Protein AF-A0A956DCD7-F1 (afdb_monomer_lite)

Foldseek 3Di:
DADPLVLLLLLCVQLVLNPPDLVVLVVCVVVVHDGDGNDPPSNVVQADDQDVVQQLRVVLSVLLNNQCSNQVVDWDWDDDPQKIWIWGQHPVRDTGQTFIWGADPVHIHTYSVVRDDPVSVVDSNVDDPPPPDPDDPPDPDDDDDDDD

Sequence (148 aa):
LLTPKTTAETLLDVYGVADVSEEEVRRRMQIGRSFHLNDPDTRAVCFADLDESAPEAEGLVGYVFGSLASGKSDLEVTITGDVAHVFGKDETGRRSRPVVMRRHVEGWKIVLRESVPVAIQRRLANGTPETSDAESPEAPEALKPPTP

pLDDT: mean 85.89, std 15.71, range [39.78, 98.31]

Structure (mmCIF, N/CA/C/O backbone):
data_AF-A0A956DCD7-F1
#
_entry.id   AF-A0A956DCD7-F1
#
loop_
_atom_site.group_PDB
_atom_site.id
_atom_site.type_symbol
_atom_site.label_atom_id
_atom_site.label_alt_id
_atom_site.label_comp_id
_atom_site.label_asym_id
_atom_site.label_entity_id
_atom_site.label_seq_id
_atom_site.pdbx_PDB_ins_code
_atom_site.Cartn_x
_atom_site.Cartn_y
_atom_site.Cartn_z
_atom_site.occupancy
_atom_site.B_iso_or_equiv
_atom_site.auth_seq_id
_atom_site.auth_comp_id
_atom_site.auth_asym_id
_atom_site.auth_atom_id
_atom_site.pdbx_PDB_model_num
ATOM 1 N N . LEU A 1 1 ? 3.322 -9.139 11.092 1.00 76.44 1 LEU A N 1
ATOM 2 C CA . LEU A 1 1 ? 2.353 -8.058 10.782 1.00 76.44 1 LEU A CA 1
ATOM 3 C C . LEU A 1 1 ? 0.973 -8.390 11.362 1.00 76.44 1 LEU A C 1
ATOM 5 O O . LEU A 1 1 ? 0.188 -9.093 10.738 1.00 76.44 1 LEU A O 1
ATOM 9 N N . LEU A 1 2 ? 0.691 -7.972 12.603 1.00 86.75 2 LEU A N 1
ATOM 10 C CA . LEU A 1 2 ? -0.453 -8.496 13.376 1.00 86.75 2 LEU A CA 1
ATOM 11 C C . LEU A 1 2 ? -1.814 -7.906 12.975 1.00 86.75 2 LEU A C 1
ATOM 13 O O . LEU A 1 2 ? -2.842 -8.554 13.169 1.00 86.75 2 LEU A O 1
ATOM 17 N N . THR A 1 3 ? -1.833 -6.702 12.397 1.00 94.50 3 THR A N 1
ATOM 18 C CA . THR A 1 3 ? -3.062 -6.026 11.956 1.00 94.50 3 THR A CA 1
ATOM 19 C C . THR A 1 3 ? -2.904 -5.460 10.539 1.00 94.50 3 THR A C 1
ATOM 21 O O . THR A 1 3 ? -1.769 -5.213 10.109 1.00 94.50 3 THR A O 1
ATOM 24 N N . PRO A 1 4 ? -4.010 -5.203 9.812 1.00 95.50 4 PRO A N 1
ATOM 25 C CA . PRO A 1 4 ? -3.944 -4.533 8.514 1.00 95.50 4 PRO A CA 1
ATOM 26 C C . PRO A 1 4 ? -3.306 -3.144 8.615 1.00 95.50 4 PRO A C 1
ATOM 28 O O . PRO A 1 4 ? -2.482 -2.772 7.786 1.00 95.50 4 PRO A O 1
ATOM 31 N N . LYS A 1 5 ? -3.627 -2.396 9.680 1.00 94.88 5 LYS A N 1
ATOM 32 C CA . LYS A 1 5 ? -3.075 -1.056 9.901 1.00 94.88 5 LYS A CA 1
ATOM 33 C C . LYS A 1 5 ? -1.558 -1.099 10.075 1.00 94.88 5 LYS A C 1
ATOM 35 O O . LYS A 1 5 ? -0.855 -0.404 9.357 1.00 94.88 5 LYS A O 1
ATOM 40 N N . THR A 1 6 ? -1.066 -1.993 10.934 1.00 94.62 6 THR A N 1
ATOM 41 C CA . THR A 1 6 ? 0.378 -2.189 11.136 1.00 94.62 6 THR A CA 1
ATOM 42 C C . THR A 1 6 ? 1.076 -2.583 9.836 1.00 94.62 6 THR A C 1
ATOM 44 O O . THR A 1 6 ? 2.180 -2.136 9.588 1.00 94.62 6 THR A O 1
ATOM 47 N N . THR A 1 7 ? 0.432 -3.377 8.975 1.00 96.56 7 THR A N 1
ATOM 48 C CA . THR A 1 7 ? 0.980 -3.733 7.651 1.00 96.56 7 THR A CA 1
ATOM 49 C C . THR A 1 7 ? 1.144 -2.515 6.748 1.00 96.56 7 THR A C 1
ATOM 51 O O . THR A 1 7 ? 2.193 -2.344 6.133 1.00 96.56 7 THR A O 1
ATOM 54 N N . ALA A 1 8 ? 0.132 -1.645 6.690 1.00 95.75 8 ALA A N 1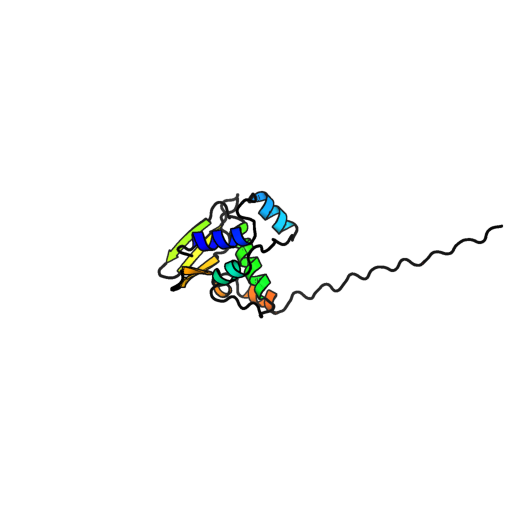
ATOM 55 C CA . ALA A 1 8 ? 0.218 -0.397 5.938 1.00 95.75 8 ALA A CA 1
ATOM 56 C C . ALA A 1 8 ? 1.291 0.543 6.510 1.00 95.75 8 ALA A C 1
ATOM 58 O O . ALA A 1 8 ? 2.087 1.090 5.754 1.00 95.75 8 ALA A O 1
ATOM 59 N N . GLU A 1 9 ? 1.337 0.703 7.834 1.00 94.75 9 GLU A N 1
ATOM 60 C CA . GLU A 1 9 ? 2.330 1.532 8.526 1.00 94.75 9 GLU A CA 1
ATOM 61 C C . GLU A 1 9 ? 3.756 1.015 8.297 1.00 94.75 9 GLU A C 1
ATOM 63 O O . GLU A 1 9 ? 4.631 1.803 7.954 1.00 94.75 9 GLU A O 1
ATOM 68 N N . THR A 1 10 ? 3.984 -0.300 8.386 1.00 95.94 10 THR A N 1
ATOM 69 C CA . THR A 1 10 ? 5.281 -0.916 8.072 1.00 95.94 10 THR A CA 1
ATOM 70 C C . THR A 1 10 ? 5.692 -0.649 6.629 1.00 95.94 10 THR A C 1
ATOM 72 O O . THR A 1 10 ? 6.833 -0.272 6.390 1.00 95.94 10 THR A O 1
ATOM 75 N N . LEU A 1 11 ? 4.780 -0.775 5.658 1.00 96.00 11 LEU A N 1
ATOM 76 C CA . LEU A 1 11 ? 5.109 -0.458 4.268 1.00 96.00 11 LEU A CA 1
ATOM 77 C C . LEU A 1 11 ? 5.529 1.014 4.111 1.00 96.00 11 LEU A C 1
ATOM 79 O O . LEU A 1 11 ? 6.497 1.307 3.419 1.00 96.00 11 LEU A O 1
ATOM 83 N N . LEU A 1 12 ? 4.832 1.945 4.763 1.00 94.69 12 LEU A N 1
ATOM 84 C CA . LEU A 1 12 ? 5.172 3.372 4.733 1.00 94.69 12 LEU A CA 1
ATOM 85 C C . LEU A 1 12 ? 6.534 3.666 5.386 1.00 94.69 12 LEU A C 1
ATOM 87 O O . LEU A 1 12 ? 7.291 4.504 4.891 1.00 94.69 12 LEU A O 1
ATOM 91 N N . ASP A 1 13 ? 6.853 2.974 6.475 1.00 94.81 13 ASP A N 1
ATOM 92 C CA . ASP A 1 13 ? 8.127 3.089 7.188 1.00 94.81 13 ASP A CA 1
ATOM 93 C C . ASP A 1 13 ? 9.312 2.595 6.344 1.00 94.81 13 ASP A C 1
ATOM 95 O O . ASP A 1 13 ? 10.317 3.288 6.185 1.00 94.81 13 ASP A O 1
ATOM 99 N N . VAL A 1 14 ? 9.138 1.458 5.671 1.00 95.31 14 VAL A N 1
ATOM 100 C CA . VAL A 1 14 ? 10.130 0.863 4.764 1.00 95.31 14 VAL A CA 1
ATOM 101 C C . VAL A 1 14 ? 10.511 1.795 3.601 1.00 95.31 14 VAL A C 1
ATOM 103 O O . VAL A 1 14 ? 11.646 1.763 3.127 1.00 95.31 14 VAL A O 1
ATOM 106 N N . TYR A 1 15 ? 9.601 2.670 3.167 1.00 93.19 15 TYR A N 1
ATOM 107 C CA . TYR A 1 15 ? 9.866 3.711 2.160 1.00 93.19 15 TYR A CA 1
ATOM 108 C C . TYR A 1 15 ? 10.303 5.063 2.757 1.00 93.19 15 TYR A C 1
ATOM 110 O O . TYR A 1 15 ? 10.414 6.065 2.043 1.00 93.19 15 TYR A O 1
ATOM 118 N N . GLY A 1 16 ? 10.515 5.130 4.074 1.00 90.81 16 GLY A N 1
ATOM 119 C CA . GLY A 1 16 ? 10.989 6.320 4.781 1.00 90.81 16 GLY A CA 1
ATOM 120 C C . GLY A 1 16 ? 9.997 7.481 4.780 1.00 90.81 16 GLY A C 1
ATOM 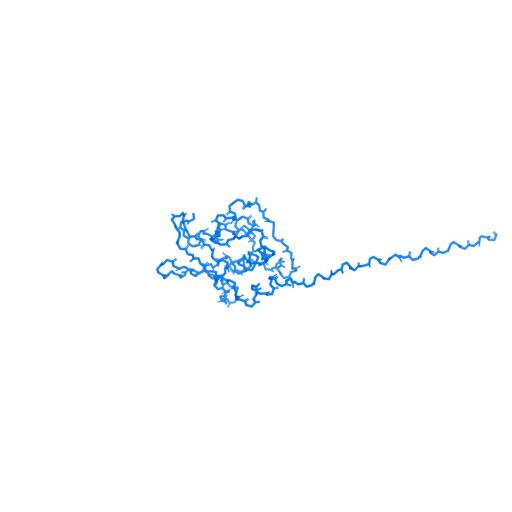121 O O . GLY A 1 16 ? 10.413 8.637 4.845 1.00 90.81 16 GLY A O 1
ATOM 122 N N . VAL A 1 17 ? 8.692 7.206 4.658 1.00 90.88 17 VAL A N 1
ATOM 123 C CA . VAL A 1 17 ? 7.647 8.247 4.642 1.00 90.88 17 VAL A CA 1
ATOM 124 C C . VAL A 1 17 ? 6.824 8.319 5.921 1.00 90.88 17 VAL A C 1
ATOM 126 O O . VAL A 1 17 ? 5.963 9.196 6.032 1.00 90.88 17 VAL A O 1
ATOM 129 N N . ALA A 1 18 ? 7.083 7.444 6.896 1.00 86.25 18 ALA A N 1
ATOM 130 C CA . ALA A 1 18 ? 6.423 7.481 8.198 1.00 86.25 18 ALA A CA 1
ATOM 131 C C . ALA A 1 18 ? 6.558 8.870 8.851 1.00 86.25 18 ALA A C 1
ATOM 133 O O . ALA A 1 18 ? 5.540 9.502 9.141 1.00 86.25 18 ALA A O 1
ATOM 134 N N . ASP A 1 19 ? 7.781 9.404 8.919 1.00 86.31 19 ASP A N 1
ATOM 135 C CA . ASP A 1 19 ? 8.091 10.694 9.559 1.00 86.31 19 ASP A CA 1
ATOM 136 C C . ASP A 1 19 ? 7.959 11.923 8.639 1.00 86.31 19 ASP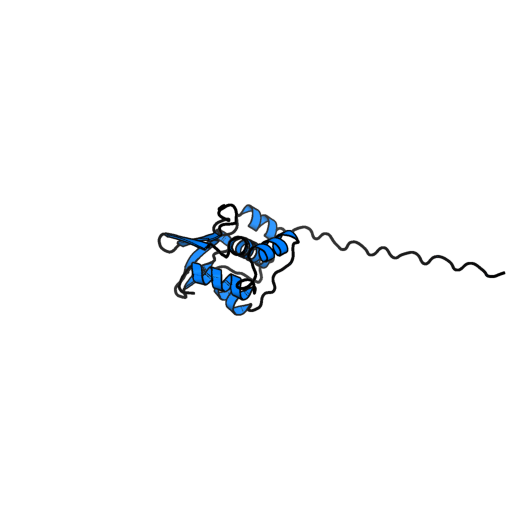 A C 1
ATOM 138 O O . ASP A 1 19 ? 8.063 13.066 9.084 1.00 86.31 19 ASP A O 1
ATOM 142 N N . VAL A 1 20 ? 7.726 11.723 7.341 1.00 90.00 20 VAL A N 1
ATOM 143 C CA . VAL A 1 20 ? 7.544 12.827 6.381 1.00 90.00 20 VAL A CA 1
ATOM 144 C C . VAL A 1 20 ? 6.124 13.379 6.514 1.00 90.00 20 VAL A C 1
ATOM 146 O O . VAL A 1 20 ? 5.191 12.617 6.741 1.00 90.00 20 VAL A O 1
ATOM 149 N N . SER A 1 21 ? 5.897 14.686 6.365 1.00 88.50 21 SER A N 1
ATOM 150 C CA . SER A 1 21 ? 4.523 15.211 6.365 1.00 88.50 21 SER A CA 1
ATOM 151 C C . SER A 1 21 ? 3.733 14.703 5.152 1.00 88.50 21 SER A C 1
ATOM 153 O O . SER A 1 21 ? 4.288 14.472 4.077 1.00 88.50 21 SER A O 1
ATOM 155 N N . GLU A 1 22 ? 2.417 14.538 5.298 1.00 86.56 22 GLU A N 1
ATOM 156 C CA . GLU A 1 22 ? 1.554 14.118 4.184 1.00 86.56 22 GLU A CA 1
ATOM 157 C C . GLU A 1 22 ? 1.596 15.110 3.009 1.00 86.56 22 GLU A C 1
ATOM 159 O O . GLU A 1 22 ? 1.602 14.700 1.850 1.00 86.56 22 GLU A O 1
ATOM 164 N N . GLU A 1 23 ? 1.712 16.408 3.303 1.00 87.00 23 GLU A N 1
ATOM 165 C CA . GLU A 1 23 ? 1.878 17.462 2.299 1.00 87.00 23 GLU A CA 1
ATOM 166 C C . GLU A 1 23 ? 3.145 17.257 1.454 1.00 87.00 23 GLU A C 1
ATOM 168 O O . GLU A 1 23 ? 3.092 17.317 0.226 1.00 87.00 23 GLU A O 1
ATOM 173 N N . GLU A 1 24 ? 4.283 16.946 2.083 1.00 88.19 24 GLU A N 1
ATOM 174 C CA . GLU A 1 24 ? 5.540 16.706 1.369 1.00 88.19 24 GLU A CA 1
ATOM 175 C C . GLU A 1 24 ? 5.506 15.379 0.597 1.00 88.19 24 GLU A C 1
ATOM 177 O O . GLU A 1 24 ? 5.995 15.313 -0.532 1.00 88.19 24 GLU A O 1
ATOM 182 N N . VAL A 1 25 ? 4.880 14.331 1.145 1.00 88.94 25 VAL A N 1
ATOM 183 C CA . VAL A 1 25 ? 4.628 13.079 0.410 1.00 88.94 25 VAL A CA 1
ATOM 184 C C . VAL A 1 25 ? 3.812 13.363 -0.853 1.00 88.94 25 VAL A C 1
ATOM 186 O O . VAL A 1 25 ? 4.208 12.965 -1.951 1.00 88.94 25 VAL A O 1
ATOM 189 N N . ARG A 1 26 ? 2.715 14.116 -0.729 1.00 84.94 26 ARG A N 1
ATOM 190 C CA . ARG A 1 26 ? 1.853 14.500 -1.853 1.00 84.94 26 ARG A CA 1
ATOM 191 C C . ARG A 1 26 ? 2.610 15.336 -2.879 1.00 84.94 26 ARG A C 1
ATOM 193 O O . ARG A 1 26 ? 2.527 15.054 -4.073 1.00 84.94 26 ARG A O 1
ATOM 200 N N . ARG A 1 27 ? 3.391 16.318 -2.428 1.00 87.56 27 ARG A N 1
ATOM 201 C CA . ARG A 1 27 ? 4.244 17.142 -3.291 1.00 87.56 27 ARG A CA 1
ATOM 202 C C . ARG A 1 27 ? 5.230 16.286 -4.084 1.00 87.56 27 ARG A C 1
ATOM 204 O O . ARG A 1 27 ? 5.349 16.475 -5.290 1.00 87.56 27 ARG A O 1
ATOM 211 N N . ARG A 1 28 ? 5.900 15.319 -3.444 1.00 88.75 28 ARG A N 1
ATOM 212 C CA . ARG A 1 28 ? 6.821 14.379 -4.114 1.00 88.75 28 ARG A CA 1
ATOM 213 C C . ARG A 1 28 ? 6.113 13.530 -5.163 1.00 88.75 28 ARG A C 1
ATOM 215 O O . ARG A 1 28 ? 6.628 13.402 -6.271 1.00 88.75 28 ARG A O 1
ATOM 222 N N . MET A 1 29 ? 4.923 13.020 -4.845 1.00 86.81 29 MET A N 1
ATOM 223 C CA . MET A 1 29 ? 4.099 12.271 -5.798 1.00 86.81 29 MET A CA 1
ATOM 224 C C . MET A 1 29 ? 3.697 13.126 -7.009 1.00 86.81 29 MET A C 1
ATOM 226 O O . MET A 1 29 ? 3.748 12.641 -8.135 1.00 86.81 29 MET A O 1
ATOM 230 N N . GLN A 1 30 ? 3.341 14.400 -6.805 1.00 85.56 30 GLN A N 1
ATOM 231 C CA . GLN A 1 30 ? 2.941 15.315 -7.886 1.00 85.56 30 GLN A CA 1
ATOM 232 C C . GLN A 1 30 ? 4.076 15.623 -8.866 1.00 85.56 30 GLN A C 1
ATOM 234 O O . GLN A 1 30 ? 3.832 15.726 -10.065 1.00 85.56 30 GLN A O 1
ATOM 239 N N . ILE A 1 31 ? 5.312 15.749 -8.376 1.00 87.44 31 ILE A N 1
ATOM 240 C CA . ILE A 1 31 ? 6.492 15.989 -9.223 1.00 87.44 31 ILE A CA 1
ATOM 241 C C . ILE A 1 31 ? 7.118 14.691 -9.761 1.00 87.44 31 ILE A C 1
ATOM 243 O O . ILE A 1 31 ? 8.202 14.734 -10.335 1.00 87.44 31 ILE A O 1
ATOM 247 N N . GLY A 1 32 ? 6.474 13.537 -9.545 1.00 78.94 32 GLY A N 1
ATOM 248 C CA . GLY A 1 32 ? 6.956 12.236 -10.014 1.00 78.94 32 GLY A CA 1
ATOM 249 C C . GLY A 1 32 ? 8.244 11.757 -9.340 1.00 78.94 32 GLY A C 1
ATOM 250 O O . GLY A 1 32 ? 8.967 10.944 -9.912 1.00 78.94 32 GLY A O 1
ATOM 251 N N . ARG A 1 33 ? 8.570 12.257 -8.141 1.00 79.06 33 ARG A N 1
ATOM 252 C CA . ARG A 1 33 ? 9.781 11.845 -7.424 1.00 79.06 33 ARG A CA 1
ATOM 253 C C . ARG A 1 33 ? 9.573 10.470 -6.795 1.00 79.06 33 ARG A C 1
ATOM 255 O O . ARG A 1 33 ? 8.590 10.252 -6.089 1.00 79.06 33 ARG A O 1
ATOM 262 N N . SER A 1 34 ? 10.523 9.566 -7.016 1.00 77.44 34 SER A N 1
ATOM 263 C CA . SER A 1 34 ? 10.530 8.247 -6.387 1.00 77.44 34 SER A CA 1
ATOM 264 C C . SER A 1 34 ? 10.799 8.335 -4.881 1.00 77.44 34 SER A C 1
ATOM 266 O O . SER A 1 34 ? 11.483 9.241 -4.392 1.00 77.44 34 SER A O 1
ATOM 268 N N . PHE A 1 35 ? 10.250 7.372 -4.143 1.00 86.06 35 PHE A N 1
ATOM 269 C CA . PHE A 1 35 ? 10.557 7.156 -2.733 1.00 86.06 35 PHE A CA 1
ATOM 270 C C . PHE A 1 35 ? 11.660 6.111 -2.622 1.00 86.06 35 PHE A C 1
ATOM 272 O O . PHE A 1 35 ? 11.658 5.123 -3.355 1.00 86.06 35 PHE A O 1
ATOM 279 N N . HIS A 1 36 ? 12.622 6.354 -1.735 1.00 86.69 36 HIS A N 1
ATOM 280 C CA . HIS A 1 36 ? 13.721 5.423 -1.528 1.00 86.69 36 HIS A CA 1
ATOM 281 C C . HIS A 1 36 ? 13.237 4.233 -0.698 1.00 86.69 36 HIS A C 1
ATOM 283 O O . HIS A 1 36 ? 12.590 4.419 0.329 1.00 86.69 36 HIS A O 1
ATOM 289 N N . LEU A 1 37 ? 13.535 3.024 -1.165 1.00 92.12 37 LEU A N 1
ATOM 290 C CA . LEU A 1 37 ? 13.263 1.792 -0.440 1.00 92.12 37 LEU A CA 1
ATOM 291 C C . LEU A 1 37 ? 14.423 1.522 0.524 1.00 92.12 37 LEU A C 1
ATOM 293 O O . LEU A 1 37 ? 15.523 1.215 0.073 1.00 92.12 37 LEU A O 1
ATOM 297 N N . ASN A 1 38 ? 14.174 1.637 1.828 1.00 92.81 38 ASN A N 1
ATOM 298 C CA . ASN A 1 38 ? 15.197 1.453 2.860 1.00 92.81 38 ASN A CA 1
ATOM 299 C C . ASN A 1 38 ? 15.395 -0.021 3.238 1.00 92.81 38 ASN A C 1
ATOM 301 O O . ASN A 1 38 ? 16.499 -0.408 3.609 1.00 92.81 38 ASN A O 1
ATOM 305 N N . ASP A 1 39 ? 14.331 -0.827 3.162 1.00 93.19 39 ASP A N 1
ATOM 306 C CA . ASP A 1 39 ? 14.330 -2.224 3.613 1.00 93.19 39 ASP A CA 1
ATOM 307 C C . ASP A 1 39 ? 13.554 -3.133 2.632 1.00 93.19 39 ASP A C 1
ATOM 309 O O . ASP A 1 39 ? 12.337 -3.318 2.754 1.00 93.19 39 ASP A O 1
ATOM 313 N N . PRO A 1 40 ? 14.241 -3.682 1.612 1.00 92.88 40 PRO A N 1
ATOM 314 C CA . PRO A 1 40 ? 13.631 -4.567 0.621 1.00 92.88 40 PRO A CA 1
ATOM 315 C C . PRO A 1 40 ? 13.074 -5.869 1.206 1.00 92.88 40 PRO A C 1
ATOM 317 O O . PRO A 1 40 ? 12.043 -6.353 0.735 1.00 92.88 40 PRO A O 1
ATOM 320 N N . ASP A 1 41 ? 13.708 -6.411 2.246 1.00 93.19 41 ASP A N 1
ATOM 321 C CA . ASP A 1 41 ? 13.289 -7.672 2.855 1.00 93.19 41 ASP A CA 1
ATOM 322 C C . ASP A 1 41 ? 11.952 -7.484 3.572 1.00 93.19 41 ASP A C 1
ATOM 324 O O . ASP A 1 41 ? 10.992 -8.211 3.307 1.00 93.19 41 ASP A O 1
ATOM 328 N N . THR A 1 42 ? 11.835 -6.444 4.406 1.00 93.50 42 THR A N 1
ATOM 329 C CA . THR A 1 42 ? 10.581 -6.110 5.098 1.00 93.50 42 THR A CA 1
ATOM 330 C C . THR A 1 42 ? 9.478 -5.724 4.113 1.00 93.50 42 THR A C 1
ATOM 332 O O . THR A 1 42 ? 8.312 -6.083 4.321 1.00 93.50 42 THR A O 1
ATOM 335 N N . ARG A 1 43 ? 9.823 -5.061 2.998 1.00 95.06 43 ARG A N 1
ATOM 336 C CA . ARG A 1 43 ? 8.877 -4.809 1.900 1.00 95.06 43 ARG A CA 1
ATOM 337 C C . ARG A 1 43 ? 8.261 -6.110 1.400 1.00 95.06 43 ARG A C 1
ATOM 339 O O . ARG A 1 43 ? 7.037 -6.188 1.316 1.00 95.06 43 ARG A O 1
ATOM 346 N N . ALA A 1 44 ? 9.075 -7.114 1.078 1.00 93.62 44 ALA A N 1
ATOM 347 C CA . ALA A 1 44 ? 8.595 -8.364 0.496 1.00 93.62 44 ALA A CA 1
ATOM 348 C C . ALA A 1 44 ? 7.592 -9.083 1.415 1.00 93.62 44 ALA A C 1
ATOM 350 O O . ALA A 1 44 ? 6.571 -9.588 0.946 1.00 93.62 44 ALA A O 1
ATOM 351 N N . VAL A 1 45 ? 7.803 -9.048 2.737 1.00 94.50 45 VAL A N 1
ATOM 352 C CA . VAL A 1 45 ? 6.901 -9.702 3.708 1.00 94.50 45 VAL A CA 1
ATOM 353 C C . VAL A 1 45 ? 5.522 -9.033 3.801 1.00 94.50 45 VAL A C 1
ATOM 355 O O . VAL A 1 45 ? 4.559 -9.671 4.236 1.00 94.50 45 VAL A O 1
ATOM 358 N N . CYS A 1 46 ? 5.401 -7.764 3.392 1.00 96.19 46 CYS A N 1
ATOM 359 C CA . CYS A 1 46 ? 4.131 -7.036 3.402 1.00 96.19 46 CYS A CA 1
ATOM 360 C C . CYS A 1 46 ? 3.146 -7.529 2.332 1.00 96.19 46 CYS A C 1
ATOM 362 O O . CYS A 1 46 ? 1.947 -7.268 2.459 1.00 96.19 46 CYS A O 1
ATOM 364 N N . PHE A 1 47 ? 3.614 -8.236 1.299 1.00 97.25 47 PHE A N 1
ATOM 365 C CA . PHE A 1 47 ? 2.805 -8.649 0.152 1.00 97.25 47 PHE A CA 1
ATOM 366 C C . PHE A 1 47 ? 2.574 -10.164 0.119 1.00 97.25 47 PHE A C 1
ATOM 368 O O . PHE A 1 47 ? 3.426 -10.960 0.506 1.00 97.25 47 PHE A O 1
ATOM 375 N N . ALA A 1 48 ? 1.390 -10.572 -0.336 1.00 97.00 48 ALA A N 1
ATOM 376 C CA . ALA A 1 48 ? 1.013 -11.977 -0.489 1.00 97.00 48 ALA A CA 1
ATOM 377 C C . ALA A 1 48 ? 1.397 -12.545 -1.863 1.00 97.00 48 ALA A C 1
ATOM 379 O O . ALA A 1 48 ? 1.666 -13.736 -1.983 1.00 97.00 48 ALA A O 1
ATOM 380 N N . ASP A 1 49 ? 1.368 -11.694 -2.887 1.00 96.25 49 ASP A N 1
ATOM 381 C CA . ASP A 1 49 ? 1.440 -12.038 -4.309 1.00 96.25 49 ASP A CA 1
ATOM 382 C C . ASP A 1 49 ? 2.462 -11.171 -5.068 1.00 96.25 49 ASP A C 1
ATOM 384 O O . ASP A 1 49 ? 2.333 -10.973 -6.277 1.00 96.25 49 ASP A O 1
ATOM 388 N N . LEU A 1 50 ? 3.466 -10.633 -4.364 1.00 95.12 50 LEU A N 1
ATOM 389 C CA . LEU A 1 50 ? 4.571 -9.922 -5.001 1.00 95.12 50 LEU A CA 1
ATOM 390 C C . LEU A 1 50 ? 5.468 -10.918 -5.743 1.00 95.12 50 LEU A C 1
ATOM 392 O O . LEU A 1 50 ? 6.109 -11.767 -5.130 1.00 95.12 50 LEU A O 1
ATOM 396 N N . ASP A 1 51 ? 5.524 -10.768 -7.063 1.00 93.38 51 ASP A N 1
ATOM 397 C CA . ASP A 1 51 ? 6.491 -11.425 -7.936 1.00 93.38 51 ASP A CA 1
ATOM 398 C C . ASP A 1 51 ? 7.472 -10.369 -8.449 1.00 93.38 51 ASP A C 1
ATOM 400 O O . ASP A 1 51 ? 7.160 -9.632 -9.381 1.00 93.38 51 ASP A O 1
ATOM 404 N N . GLU A 1 52 ? 8.646 -10.271 -7.824 1.00 89.75 52 GLU A N 1
ATOM 405 C CA . GLU A 1 52 ? 9.670 -9.277 -8.182 1.00 89.75 52 GLU A CA 1
ATOM 406 C C . GLU A 1 52 ? 10.267 -9.496 -9.581 1.00 89.75 52 GLU A C 1
ATOM 408 O O . GLU A 1 52 ? 10.905 -8.594 -10.119 1.00 89.75 52 GLU A O 1
ATOM 413 N N . SER A 1 53 ? 10.054 -10.666 -10.193 1.00 90.56 53 SER A N 1
ATOM 414 C CA . SER A 1 53 ? 10.496 -10.933 -11.564 1.00 90.56 53 SER A CA 1
ATOM 415 C C . SER A 1 53 ? 9.549 -10.361 -12.623 1.00 90.56 53 SER A C 1
ATOM 417 O O . SER A 1 53 ? 9.937 -10.219 -13.785 1.00 90.56 53 SER A O 1
ATOM 419 N N . ALA A 1 54 ? 8.317 -10.008 -12.238 1.00 89.50 54 ALA A N 1
ATOM 420 C CA . ALA A 1 54 ? 7.333 -9.454 -13.152 1.00 89.50 54 ALA A CA 1
ATOM 421 C C . ALA A 1 54 ? 7.662 -7.984 -13.487 1.00 89.50 54 ALA A C 1
ATOM 423 O O . ALA A 1 54 ? 7.870 -7.175 -12.579 1.00 89.50 54 ALA A O 1
ATOM 424 N N . PRO A 1 55 ? 7.647 -7.584 -14.772 1.00 88.81 55 PRO A N 1
ATOM 425 C CA . PRO A 1 55 ? 8.005 -6.223 -15.180 1.00 88.81 55 PRO A CA 1
ATOM 426 C C . PRO A 1 55 ? 7.062 -5.158 -14.601 1.00 88.81 55 PRO A C 1
ATOM 428 O O . PRO A 1 55 ? 7.465 -4.017 -14.386 1.00 88.81 55 PRO A O 1
ATOM 431 N N . GLU A 1 56 ? 5.807 -5.508 -14.309 1.00 92.19 56 GLU A N 1
ATOM 432 C CA . GLU A 1 56 ? 4.846 -4.593 -13.696 1.00 92.19 56 GLU A CA 1
ATOM 433 C C . GLU A 1 56 ? 4.957 -4.469 -12.168 1.00 92.19 56 GLU A C 1
ATOM 435 O O . GLU A 1 56 ? 4.263 -3.624 -11.593 1.00 92.19 56 GLU A O 1
ATOM 440 N N . ALA A 1 57 ? 5.769 -5.299 -11.500 1.00 92.38 57 ALA A N 1
ATOM 441 C CA . ALA A 1 57 ? 5.754 -5.466 -10.044 1.00 92.38 57 ALA A CA 1
ATOM 442 C C . ALA A 1 57 ? 5.940 -4.144 -9.292 1.00 92.38 57 ALA A C 1
ATOM 444 O O . ALA A 1 57 ? 5.096 -3.766 -8.476 1.00 92.38 57 ALA A O 1
ATOM 445 N N . GLU A 1 58 ? 6.981 -3.384 -9.638 1.00 92.00 58 GLU A N 1
ATOM 446 C CA . GLU A 1 58 ? 7.256 -2.073 -9.037 1.00 92.00 58 GLU A CA 1
ATOM 447 C C . GLU A 1 58 ? 6.125 -1.067 -9.291 1.00 92.00 58 GLU A C 1
ATOM 449 O O . GLU A 1 58 ? 5.788 -0.261 -8.424 1.00 92.00 58 GLU A O 1
ATOM 454 N N . GLY A 1 59 ? 5.467 -1.142 -10.451 1.00 92.81 59 GLY A N 1
ATOM 455 C CA . GLY A 1 59 ? 4.313 -0.302 -10.763 1.00 92.81 59 GLY A CA 1
ATOM 456 C C . GLY A 1 59 ? 3.090 -0.625 -9.900 1.00 92.81 59 GLY A C 1
ATOM 457 O O . GLY A 1 59 ? 2.379 0.285 -9.463 1.00 92.81 59 GLY A O 1
ATOM 458 N N . LEU A 1 60 ? 2.844 -1.911 -9.627 1.00 95.50 60 LEU A N 1
ATOM 459 C CA . LEU A 1 60 ? 1.764 -2.356 -8.742 1.00 95.50 60 LEU A CA 1
ATOM 460 C C . LEU A 1 60 ? 2.031 -1.930 -7.296 1.00 95.50 60 LEU A C 1
ATOM 462 O O . LEU A 1 60 ? 1.144 -1.372 -6.645 1.00 95.50 60 LEU A O 1
ATOM 466 N N . VAL A 1 61 ? 3.262 -2.138 -6.822 1.00 95.38 61 VAL A N 1
ATOM 467 C CA . VAL A 1 61 ? 3.705 -1.713 -5.490 1.00 95.38 61 VAL A CA 1
ATOM 468 C C . VAL A 1 61 ? 3.591 -0.197 -5.353 1.00 95.38 61 VAL A C 1
ATOM 470 O O . VAL A 1 61 ? 2.993 0.281 -4.392 1.00 95.38 61 VAL A O 1
ATOM 473 N N . GLY A 1 62 ? 4.065 0.566 -6.341 1.00 93.06 62 GLY A N 1
ATOM 474 C CA . GLY A 1 62 ? 3.975 2.026 -6.358 1.00 93.06 62 GLY A CA 1
ATOM 475 C C . GLY A 1 62 ? 2.534 2.543 -6.315 1.00 93.06 62 GLY A C 1
ATOM 476 O O . GLY A 1 62 ? 2.251 3.519 -5.619 1.00 93.06 62 GLY A O 1
ATOM 477 N N . TYR A 1 63 ? 1.597 1.872 -6.993 1.00 93.56 63 TYR A N 1
ATOM 478 C CA . TYR A 1 63 ? 0.175 2.223 -6.937 1.00 93.56 63 TYR A CA 1
ATOM 479 C C . TYR A 1 63 ? -0.416 2.034 -5.533 1.00 93.56 63 TYR A C 1
ATOM 481 O O . TYR A 1 63 ? -1.110 2.916 -5.015 1.00 93.56 63 TYR A O 1
ATOM 489 N N . VAL A 1 64 ? -0.146 0.883 -4.912 1.00 95.56 64 VAL A N 1
ATOM 490 C CA . VAL A 1 64 ? -0.597 0.579 -3.548 1.00 95.56 64 VAL A CA 1
ATOM 491 C C . VAL A 1 64 ? 0.023 1.548 -2.551 1.00 95.56 64 VAL A C 1
ATOM 493 O O . VAL A 1 64 ? -0.696 2.155 -1.759 1.00 95.56 64 VAL A O 1
ATOM 496 N N . PHE A 1 65 ? 1.341 1.725 -2.625 1.00 94.69 65 PHE A N 1
ATOM 497 C CA . PHE A 1 65 ? 2.076 2.650 -1.779 1.00 94.69 65 PHE A CA 1
ATOM 498 C C . PHE A 1 65 ? 1.492 4.059 -1.886 1.00 94.69 65 PHE A C 1
ATOM 500 O O . PHE A 1 65 ? 1.135 4.645 -0.870 1.00 94.69 65 PHE A O 1
ATOM 507 N N . GLY A 1 66 ? 1.296 4.571 -3.105 1.00 91.50 66 GLY A N 1
ATOM 508 C CA . GLY A 1 66 ? 0.708 5.891 -3.326 1.00 91.50 66 GLY A CA 1
ATOM 509 C C . GLY A 1 66 ? -0.700 6.032 -2.741 1.00 91.50 66 GLY A C 1
ATOM 510 O O . GLY A 1 66 ? -1.029 7.083 -2.198 1.00 91.50 66 GLY A O 1
ATOM 511 N N . SER A 1 67 ? -1.509 4.969 -2.791 1.00 92.69 67 SER A N 1
ATOM 512 C CA . SER A 1 67 ? -2.869 4.958 -2.230 1.00 92.69 67 SER A CA 1
ATOM 513 C C . SER A 1 67 ? -2.895 5.031 -0.698 1.00 92.69 67 SER A C 1
ATOM 515 O O . SER A 1 67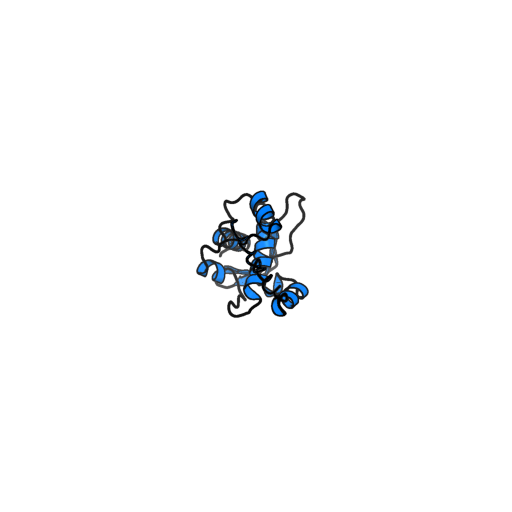 ? -3.850 5.569 -0.133 1.00 92.69 67 SER A O 1
ATOM 517 N N . LEU A 1 68 ? -1.872 4.497 -0.023 1.00 93.75 68 LEU A N 1
ATOM 518 C CA . LEU A 1 68 ? -1.708 4.596 1.433 1.00 93.75 68 LEU A CA 1
ATOM 519 C C . LEU A 1 68 ? -1.041 5.914 1.828 1.00 93.75 68 LEU A C 1
ATOM 521 O O . LEU A 1 68 ? -1.502 6.604 2.733 1.00 93.75 68 LEU A O 1
ATOM 525 N N . ALA A 1 69 ? 0.031 6.276 1.124 1.00 91.56 69 ALA A N 1
ATOM 526 C CA . ALA A 1 69 ? 0.867 7.427 1.427 1.00 91.56 69 ALA A CA 1
ATOM 527 C C . ALA A 1 69 ? 0.096 8.751 1.310 1.00 91.56 69 ALA A C 1
ATOM 529 O O . ALA A 1 69 ? 0.335 9.665 2.097 1.00 91.56 69 ALA A O 1
ATOM 530 N N . SER A 1 70 ? -0.874 8.835 0.390 1.00 87.00 70 SER A N 1
ATOM 531 C CA . SER A 1 70 ? -1.703 10.028 0.181 1.00 87.00 70 SER A CA 1
ATOM 532 C C . SER A 1 70 ? -2.609 10.397 1.359 1.00 87.00 70 SER A C 1
ATOM 534 O O . SER A 1 70 ? -3.107 11.517 1.382 1.00 87.00 70 SER A O 1
ATOM 536 N N . GLY A 1 71 ? -2.861 9.462 2.279 1.00 89.25 71 GLY A N 1
ATOM 537 C CA . GLY A 1 71 ? -3.708 9.655 3.460 1.00 89.25 71 GLY A CA 1
ATOM 538 C C . GLY A 1 71 ? -3.154 8.921 4.676 1.00 89.25 71 GLY A C 1
ATOM 539 O O . GLY A 1 71 ? -3.908 8.344 5.459 1.00 89.25 71 GLY A O 1
ATOM 540 N N . LYS A 1 72 ? -1.821 8.878 4.799 1.00 90.81 72 LYS A N 1
ATOM 541 C CA . LYS A 1 72 ? -1.116 8.088 5.818 1.00 90.81 72 LYS A CA 1
ATOM 542 C C . LYS A 1 72 ? -1.447 8.499 7.253 1.00 90.81 72 LYS A C 1
ATOM 544 O O . LYS A 1 72 ? -1.232 7.717 8.174 1.00 90.81 72 LYS A O 1
ATOM 549 N N . SER A 1 73 ? -1.942 9.721 7.442 1.00 89.50 73 SER A N 1
ATOM 550 C CA . SER A 1 73 ? -2.275 10.272 8.758 1.00 89.50 73 SER A CA 1
ATOM 551 C C . SER A 1 73 ? -3.632 9.782 9.277 1.00 89.50 73 SER A C 1
ATOM 553 O O . SER A 1 73 ? -3.850 9.759 10.486 1.00 89.50 73 SER A O 1
ATOM 555 N N . ASP A 1 74 ? -4.531 9.360 8.381 1.00 91.12 74 ASP A N 1
ATOM 556 C CA . ASP A 1 74 ? -5.874 8.869 8.703 1.00 91.12 74 ASP A CA 1
ATOM 557 C C . ASP A 1 74 ? -6.191 7.615 7.874 1.00 91.12 74 ASP A C 1
ATOM 559 O O . ASP A 1 74 ? -6.904 7.645 6.865 1.00 91.12 74 ASP A O 1
ATOM 563 N N . LEU A 1 75 ? -5.596 6.498 8.307 1.00 93.81 75 LEU A N 1
ATOM 564 C CA . LEU A 1 75 ? -5.866 5.177 7.751 1.00 93.81 75 LEU A CA 1
ATOM 565 C C . LEU A 1 75 ? -7.114 4.566 8.394 1.00 93.81 75 LEU A C 1
ATOM 567 O O . LEU A 1 75 ? -7.122 4.215 9.578 1.00 93.81 75 LEU A O 1
ATOM 571 N N . GLU A 1 76 ? -8.143 4.358 7.581 1.00 94.88 76 GLU A N 1
ATOM 572 C CA . GLU A 1 76 ? -9.358 3.651 7.963 1.00 94.88 76 GLU A CA 1
ATOM 573 C C . GLU A 1 76 ? -9.269 2.181 7.540 1.00 94.88 76 GLU A C 1
ATOM 575 O O . GLU A 1 76 ? -8.919 1.870 6.401 1.00 94.88 76 GLU A O 1
ATOM 580 N N . VAL A 1 77 ? -9.622 1.268 8.447 1.00 96.44 77 VAL A N 1
ATOM 581 C CA . VAL A 1 77 ? -9.599 -0.177 8.195 1.00 96.44 77 VAL A CA 1
ATOM 582 C C . VAL A 1 77 ? -10.993 -0.756 8.390 1.00 96.44 77 VAL A C 1
ATOM 584 O O . VAL A 1 77 ? -11.590 -0.611 9.453 1.00 96.44 77 VAL A O 1
ATOM 587 N N . THR A 1 78 ? -11.494 -1.465 7.381 1.00 96.81 78 THR A N 1
ATOM 588 C CA . THR A 1 78 ? -12.711 -2.284 7.480 1.00 96.81 78 THR A CA 1
ATOM 589 C C . THR A 1 78 ? -12.348 -3.752 7.310 1.00 96.81 78 THR A C 1
ATOM 591 O O . THR A 1 78 ? -11.751 -4.116 6.299 1.00 96.81 78 THR A O 1
ATOM 594 N N . ILE A 1 79 ? -12.717 -4.600 8.273 1.00 97.06 79 ILE A N 1
ATOM 595 C CA . ILE A 1 79 ? -12.436 -6.044 8.248 1.00 97.06 79 ILE A CA 1
ATOM 596 C C . ILE A 1 79 ? -13.746 -6.814 8.072 1.00 97.06 79 ILE A C 1
ATOM 598 O O . ILE A 1 79 ? -14.734 -6.547 8.753 1.00 97.06 79 ILE A O 1
ATOM 602 N N . THR A 1 80 ? -13.764 -7.781 7.159 1.00 96.38 80 THR A N 1
ATOM 603 C CA . THR A 1 80 ? -14.883 -8.708 6.950 1.00 96.38 80 THR A CA 1
ATOM 604 C C . THR A 1 80 ? -14.325 -10.112 6.751 1.00 96.38 80 THR A C 1
ATOM 606 O O . THR A 1 80 ? -13.758 -10.426 5.705 1.00 96.38 80 THR A O 1
ATOM 609 N N . GLY A 1 81 ? -14.459 -10.954 7.780 1.00 94.75 81 GLY A N 1
ATOM 610 C CA . GLY A 1 81 ? -13.818 -12.269 7.810 1.00 94.75 81 GLY A CA 1
ATOM 611 C C . GLY A 1 81 ? -12.296 -12.143 7.725 1.00 94.75 81 GLY A C 1
ATOM 612 O O . GLY A 1 81 ? -11.686 -11.423 8.515 1.00 94.75 81 GLY A O 1
ATOM 613 N N . ASP A 1 82 ? -11.705 -12.807 6.734 1.00 96.50 82 ASP A N 1
ATOM 614 C CA . ASP A 1 82 ? -10.256 -12.827 6.498 1.00 96.50 82 ASP A CA 1
ATOM 615 C C . ASP A 1 82 ? -9.785 -11.790 5.466 1.00 96.50 82 ASP A C 1
ATOM 617 O O . ASP A 1 82 ? -8.656 -11.862 4.981 1.00 96.50 82 ASP A O 1
ATOM 621 N N . VAL A 1 83 ? -10.638 -10.820 5.127 1.00 97.94 83 VAL A N 1
ATOM 622 C CA . VAL A 1 83 ? -10.330 -9.731 4.194 1.00 97.94 83 VAL A CA 1
ATOM 623 C C . VAL A 1 83 ? -10.410 -8.394 4.920 1.00 97.94 83 VAL A C 1
ATOM 625 O O . VAL A 1 83 ? -11.368 -8.118 5.645 1.00 97.94 83 VAL A O 1
ATOM 628 N N . ALA A 1 84 ? -9.415 -7.542 4.698 1.00 98.00 84 ALA A N 1
ATOM 629 C CA . ALA A 1 84 ? -9.387 -6.172 5.174 1.00 98.00 84 ALA A CA 1
ATOM 630 C C . ALA A 1 84 ? -9.247 -5.203 4.000 1.00 98.00 84 ALA A C 1
ATOM 632 O O . ALA A 1 84 ? -8.487 -5.441 3.065 1.00 98.00 84 ALA A O 1
ATOM 633 N N . HIS A 1 85 ? -9.966 -4.090 4.080 1.00 97.88 85 HIS A N 1
ATOM 634 C CA . HIS A 1 85 ? -9.832 -2.960 3.172 1.00 97.88 85 HIS A CA 1
ATOM 635 C C . HIS A 1 85 ? -9.256 -1.788 3.957 1.00 97.88 85 HIS A C 1
ATOM 637 O O . HIS A 1 85 ? -9.837 -1.380 4.968 1.00 97.88 85 HIS A O 1
ATOM 643 N N . VAL A 1 86 ? -8.122 -1.270 3.498 1.00 96.94 86 VAL A N 1
ATOM 644 C CA . VAL A 1 86 ? -7.438 -0.119 4.088 1.00 96.94 86 VAL A CA 1
ATOM 645 C C . VAL A 1 86 ? -7.571 1.071 3.149 1.00 96.94 86 VAL A C 1
ATOM 647 O O . VAL A 1 86 ? -7.292 0.962 1.956 1.00 96.94 86 VAL A O 1
ATOM 650 N N . PHE A 1 87 ? -7.996 2.205 3.689 1.00 94.50 87 PHE A N 1
ATOM 651 C CA . PHE A 1 87 ? -8.183 3.454 2.959 1.00 94.50 87 PHE A CA 1
ATOM 652 C C . PHE A 1 87 ? -7.357 4.542 3.631 1.00 94.50 87 PHE A C 1
ATOM 654 O O . PHE A 1 87 ? -7.401 4.657 4.852 1.00 94.50 87 PHE A O 1
ATOM 661 N N . GLY A 1 88 ? -6.672 5.371 2.853 1.00 90.44 88 GLY A N 1
ATOM 662 C CA . GLY A 1 88 ? -6.222 6.675 3.335 1.00 90.44 88 GLY A CA 1
ATOM 663 C C . GLY A 1 88 ? -7.317 7.707 3.102 1.00 90.44 88 GLY A C 1
ATOM 664 O O . GLY A 1 88 ? -7.998 7.654 2.072 1.00 90.44 88 GLY A O 1
ATOM 665 N N . LYS A 1 89 ? -7.503 8.647 4.026 1.00 88.75 89 LYS A N 1
ATOM 666 C CA . LYS A 1 89 ? -8.270 9.869 3.753 1.00 88.75 89 LYS A CA 1
ATOM 667 C C . LYS A 1 89 ? -7.319 11.009 3.447 1.00 88.75 89 LYS A C 1
ATOM 669 O O . LYS A 1 89 ? -6.379 11.241 4.197 1.00 88.75 89 LYS A O 1
ATOM 674 N N . ASP A 1 90 ? -7.569 11.697 2.340 1.00 80.00 90 ASP A N 1
ATOM 675 C CA . ASP A 1 90 ? -6.872 12.945 2.049 1.00 80.00 90 ASP A CA 1
ATOM 676 C C . ASP A 1 90 ? -7.431 14.109 2.887 1.00 80.00 90 ASP A C 1
ATOM 678 O O . ASP A 1 90 ? -8.433 13.982 3.596 1.00 80.00 90 ASP A O 1
ATOM 682 N N . GLU A 1 91 ? -6.809 15.280 2.762 1.00 76.56 91 GLU A N 1
ATOM 683 C CA . GLU A 1 91 ? -7.214 16.519 3.442 1.00 76.56 91 GLU A CA 1
ATOM 684 C C . GLU A 1 91 ? -8.653 16.973 3.136 1.00 76.56 91 GLU A C 1
ATOM 686 O O . GLU A 1 91 ? -9.239 17.745 3.892 1.00 76.56 91 GLU A O 1
ATOM 691 N N . THR A 1 92 ? -9.243 16.489 2.038 1.00 82.00 92 THR A N 1
ATOM 692 C CA . THR A 1 92 ? -10.634 16.768 1.657 1.00 82.00 92 THR A CA 1
ATOM 693 C C . THR A 1 92 ? -11.615 15.739 2.230 1.00 82.00 92 THR A C 1
ATOM 695 O O . THR A 1 92 ? -12.819 15.819 1.978 1.00 82.00 92 THR A O 1
ATOM 698 N N . GLY A 1 93 ? -11.113 14.761 2.991 1.00 82.00 93 GLY A N 1
ATOM 699 C CA . GLY A 1 93 ? -11.869 13.643 3.546 1.00 82.00 93 GLY A CA 1
ATOM 700 C C . GLY A 1 93 ? -12.226 12.573 2.514 1.00 82.00 93 GLY A C 1
ATOM 701 O O . GLY A 1 93 ? -12.999 11.659 2.823 1.00 82.00 93 GLY A O 1
ATOM 702 N N . ARG A 1 94 ? -11.701 12.658 1.284 1.00 86.31 94 ARG A N 1
ATOM 703 C CA . ARG A 1 94 ? -11.954 11.647 0.255 1.00 86.31 94 ARG A CA 1
ATOM 704 C C . ARG A 1 94 ? -11.108 10.421 0.542 1.00 86.31 94 ARG A C 1
ATOM 706 O O . ARG A 1 94 ? -9.914 10.509 0.814 1.00 86.31 94 ARG A O 1
ATOM 713 N N . ARG A 1 95 ? -11.748 9.258 0.445 1.00 88.75 95 ARG A N 1
ATOM 714 C CA . ARG A 1 95 ? -11.065 7.972 0.568 1.00 88.75 95 ARG A CA 1
ATOM 715 C C . ARG A 1 95 ? -10.275 7.684 -0.699 1.00 88.75 95 ARG A C 1
ATOM 717 O O . ARG A 1 95 ? -10.811 7.789 -1.806 1.00 88.75 95 ARG A O 1
ATOM 724 N N . SER A 1 96 ? -9.033 7.258 -0.520 1.00 89.50 96 SER A N 1
ATOM 725 C CA . SER A 1 96 ? -8.256 6.634 -1.578 1.00 89.50 96 SER A CA 1
ATOM 726 C C . SER A 1 96 ? -8.889 5.306 -2.003 1.00 89.50 96 SER A C 1
ATOM 728 O O . SER A 1 96 ? -9.877 4.825 -1.433 1.00 89.50 96 SER A O 1
ATOM 730 N N . ARG A 1 97 ? -8.348 4.711 -3.068 1.00 90.62 97 ARG A N 1
ATOM 731 C CA . ARG A 1 97 ? -8.755 3.363 -3.469 1.00 90.62 97 ARG A CA 1
ATOM 732 C C . ARG A 1 97 ? -8.388 2.371 -2.358 1.00 90.62 97 ARG A C 1
ATOM 734 O O . ARG A 1 97 ? -7.315 2.510 -1.775 1.00 90.62 97 ARG A O 1
ATOM 741 N N . PRO A 1 98 ? -9.255 1.382 -2.073 1.00 94.31 98 PRO A N 1
ATOM 742 C CA . PRO A 1 98 ? -8.968 0.398 -1.044 1.00 94.31 98 PRO A CA 1
ATOM 743 C C . PRO A 1 98 ? -7.717 -0.397 -1.398 1.00 94.31 98 PRO A C 1
ATOM 745 O O . PRO A 1 98 ? -7.638 -0.987 -2.475 1.00 94.31 98 PRO A O 1
ATOM 748 N N . VAL A 1 99 ? -6.794 -0.478 -0.450 1.00 97.69 99 VAL A N 1
ATOM 749 C CA . VAL A 1 99 ? -5.761 -1.508 -0.442 1.00 97.69 99 VAL A CA 1
ATOM 750 C C . VAL A 1 99 ? -6.342 -2.735 0.239 1.00 97.69 99 VAL A C 1
ATOM 752 O O . VAL A 1 99 ? -6.784 -2.677 1.388 1.00 97.69 99 VAL A O 1
ATOM 755 N N . VAL A 1 100 ? -6.380 -3.836 -0.500 1.00 98.12 100 VAL A N 1
ATOM 756 C CA . VAL A 1 100 ? -6.940 -5.104 -0.050 1.00 98.12 100 VAL A CA 1
ATOM 757 C C . VAL A 1 100 ? -5.841 -5.920 0.613 1.00 98.12 100 VAL A C 1
ATOM 759 O O . VAL A 1 100 ? -4.764 -6.128 0.051 1.00 98.12 100 VAL A O 1
ATOM 762 N N . MET A 1 101 ? -6.127 -6.398 1.818 1.00 98.19 101 MET A N 1
ATOM 763 C CA . MET A 1 101 ? -5.265 -7.301 2.563 1.00 98.19 101 MET A CA 1
ATOM 764 C C . MET A 1 101 ? -6.021 -8.572 2.920 1.00 98.19 101 MET A C 1
ATOM 766 O O . MET A 1 101 ? -7.213 -8.534 3.232 1.00 98.19 101 MET A O 1
ATOM 770 N N . ARG A 1 102 ? -5.311 -9.695 2.938 1.00 97.81 102 ARG A N 1
ATOM 771 C CA . ARG A 1 102 ? -5.839 -10.977 3.399 1.00 97.81 102 ARG A CA 1
ATOM 772 C C . ARG A 1 102 ? -5.107 -11.452 4.638 1.00 97.81 102 ARG A C 1
ATOM 774 O O . ARG A 1 102 ? -3.931 -11.141 4.847 1.00 97.81 102 ARG A O 1
ATOM 781 N N . ARG A 1 103 ? -5.816 -12.201 5.477 1.00 96.44 103 ARG A N 1
ATOM 782 C CA . ARG A 1 103 ? -5.236 -12.844 6.652 1.00 96.44 103 ARG A CA 1
ATOM 783 C C . ARG A 1 103 ? -4.457 -14.088 6.228 1.00 96.44 103 ARG A C 1
ATOM 785 O O . ARG A 1 103 ? -5.018 -15.006 5.642 1.00 96.44 103 ARG A O 1
ATOM 792 N N . HIS A 1 104 ? -3.177 -14.131 6.576 1.00 93.94 104 HIS A N 1
ATOM 793 C CA . HIS A 1 104 ? -2.314 -15.305 6.469 1.00 93.94 104 HIS A CA 1
ATOM 794 C C . HIS A 1 104 ? -1.881 -15.770 7.866 1.00 93.94 104 HIS A C 1
ATOM 796 O O . HIS A 1 104 ? -2.058 -15.060 8.859 1.00 93.94 104 HIS A O 1
ATOM 802 N N . VAL A 1 105 ? -1.284 -16.965 7.943 1.00 90.56 105 VAL A N 1
ATOM 803 C CA . VAL A 1 105 ? -0.746 -17.531 9.197 1.00 90.56 105 VAL A CA 1
ATOM 804 C C . VAL A 1 105 ? 0.287 -16.593 9.838 1.00 90.56 105 VAL A C 1
ATOM 806 O O . VAL A 1 105 ? 0.308 -16.433 11.053 1.00 90.56 105 VAL A O 1
ATOM 809 N N . GLU A 1 106 ? 1.099 -15.927 9.016 1.00 89.56 106 GLU A N 1
ATOM 810 C CA . GLU A 1 106 ? 2.181 -15.027 9.446 1.00 89.56 106 GLU A CA 1
ATOM 811 C C . GLU A 1 106 ? 1.707 -13.593 9.761 1.00 89.56 106 GLU A C 1
ATOM 813 O O . GLU A 1 106 ? 2.467 -12.764 10.274 1.00 89.56 106 GLU A O 1
ATOM 818 N N . GLY A 1 107 ? 0.450 -13.273 9.441 1.00 94.56 107 GLY A N 1
ATOM 819 C CA . GLY A 1 107 ? -0.104 -11.933 9.581 1.00 94.56 107 GLY A CA 1
ATOM 820 C C . GLY A 1 107 ? -0.954 -11.490 8.397 1.00 94.56 107 GLY A C 1
ATOM 821 O O . GLY A 1 107 ? -1.265 -12.264 7.496 1.00 94.56 107 GLY A O 1
ATOM 822 N N . TRP A 1 108 ? -1.344 -10.221 8.408 1.00 97.69 108 TRP A N 1
ATOM 823 C CA . TRP A 1 108 ? -2.035 -9.604 7.279 1.00 97.69 108 TRP A CA 1
ATOM 824 C C . TRP A 1 108 ? -1.038 -9.274 6.172 1.00 97.69 108 TRP A C 1
ATOM 826 O O . TRP A 1 108 ? 0.045 -8.766 6.454 1.00 97.69 108 TRP A O 1
ATOM 836 N N . LYS A 1 109 ? -1.405 -9.573 4.925 1.00 98.19 109 LYS A N 1
ATOM 837 C CA . LYS A 1 109 ? -0.586 -9.289 3.743 1.00 98.19 109 LYS A CA 1
ATOM 838 C C . LYS A 1 109 ? -1.413 -8.579 2.683 1.00 98.19 109 LYS A C 1
ATOM 840 O O . LYS A 1 109 ? -2.587 -8.897 2.497 1.00 98.19 109 LYS A O 1
ATOM 845 N N . ILE A 1 110 ? -0.801 -7.623 1.997 1.00 98.31 110 ILE A N 1
ATOM 846 C CA . ILE A 1 110 ? -1.390 -6.894 0.875 1.00 98.31 110 ILE A CA 1
ATOM 847 C C . ILE A 1 110 ? -1.473 -7.816 -0.338 1.00 98.31 110 ILE A C 1
ATOM 849 O O . ILE A 1 110 ? -0.501 -8.489 -0.671 1.00 98.31 110 ILE A O 1
ATOM 853 N N . VAL A 1 111 ? -2.616 -7.800 -1.020 1.00 97.94 111 VAL A N 1
ATOM 854 C CA . VAL A 1 111 ? -2.812 -8.510 -2.287 1.00 97.94 111 VAL A CA 1
ATOM 855 C C . VAL A 1 111 ? -2.811 -7.483 -3.417 1.00 97.94 111 VAL A C 1
ATOM 857 O O . VAL A 1 111 ? -3.776 -6.730 -3.590 1.00 97.94 111 VAL A O 1
ATOM 860 N N . LEU A 1 112 ? -1.722 -7.416 -4.180 1.00 97.06 112 LEU A N 1
ATOM 861 C CA . LEU A 1 112 ? -1.519 -6.459 -5.270 1.00 97.06 112 LEU A CA 1
ATOM 862 C C . LEU A 1 112 ? -2.606 -6.599 -6.333 1.00 97.06 112 LEU A C 1
ATOM 864 O O . LEU A 1 112 ? -3.205 -5.605 -6.751 1.00 97.06 112 LEU A O 1
ATOM 868 N N . ARG A 1 113 ? -2.912 -7.835 -6.737 1.00 95.19 113 ARG A N 1
ATOM 869 C CA . ARG A 1 113 ? -3.881 -8.115 -7.806 1.00 95.19 113 ARG A CA 1
ATOM 870 C C . ARG A 1 113 ? -5.323 -7.769 -7.425 1.00 95.19 113 ARG A C 1
ATOM 872 O O . ARG A 1 113 ? -6.134 -7.543 -8.320 1.00 95.19 113 ARG A O 1
ATOM 879 N N . GLU A 1 114 ? -5.634 -7.684 -6.131 1.00 97.00 114 GLU A N 1
ATOM 880 C CA . GLU A 1 114 ? -6.946 -7.249 -5.623 1.00 97.00 114 GLU A CA 1
ATOM 881 C C . GLU A 1 114 ? -6.987 -5.743 -5.326 1.00 97.00 114 GLU A C 1
ATOM 883 O O . GLU A 1 114 ? -8.035 -5.114 -5.463 1.00 97.00 114 GLU A O 1
ATOM 888 N N . SER A 1 115 ? -5.847 -5.148 -4.964 1.00 96.88 115 SER A N 1
ATOM 889 C CA . SER A 1 115 ? -5.736 -3.722 -4.625 1.00 96.88 115 SER A CA 1
ATOM 890 C C . SER A 1 115 ? -5.662 -2.815 -5.855 1.00 96.88 115 SER A C 1
ATOM 892 O O . SER A 1 115 ? -6.117 -1.670 -5.828 1.00 96.88 115 SER A O 1
ATOM 894 N N . VAL A 1 116 ? -5.072 -3.301 -6.949 1.00 96.31 116 VAL A N 1
ATOM 895 C CA . VAL A 1 116 ? -4.850 -2.508 -8.163 1.00 96.31 116 VAL A CA 1
ATOM 896 C C . VAL A 1 116 ? -5.943 -2.810 -9.196 1.00 96.31 116 VAL A C 1
ATOM 898 O O . VAL A 1 116 ? -6.136 -3.971 -9.552 1.00 96.31 116 VAL A O 1
ATOM 901 N N . PRO A 1 117 ? -6.643 -1.810 -9.765 1.00 95.25 117 PRO A N 1
ATOM 902 C CA . PRO A 1 117 ? -7.641 -2.059 -10.804 1.00 95.25 117 PRO A CA 1
ATOM 903 C C . PRO A 1 117 ? -7.052 -2.775 -12.027 1.00 95.25 117 PRO A C 1
ATOM 905 O O . PRO A 1 117 ? -5.989 -2.394 -12.515 1.00 95.25 117 PRO A O 1
ATOM 908 N N . VAL A 1 118 ? -7.782 -3.740 -12.597 1.00 93.81 118 VAL A N 1
ATOM 909 C CA . VAL A 1 118 ? -7.330 -4.550 -13.752 1.00 93.81 118 VAL A CA 1
ATOM 910 C C . VAL A 1 118 ? -6.851 -3.694 -14.933 1.00 93.81 118 VAL A C 1
ATOM 912 O O . VAL A 1 118 ? -5.882 -4.045 -15.598 1.00 93.81 118 VAL A O 1
ATOM 915 N N . ALA A 1 119 ? -7.487 -2.546 -15.186 1.00 92.88 119 ALA A N 1
ATOM 916 C CA . ALA A 1 119 ? -7.057 -1.620 -16.236 1.00 92.88 119 ALA A CA 1
ATOM 917 C C . ALA A 1 119 ? -5.642 -1.059 -15.993 1.00 92.88 119 ALA A C 1
ATOM 919 O O . ALA A 1 119 ? -4.862 -0.933 -16.933 1.00 92.88 119 ALA A O 1
ATOM 920 N N . ILE A 1 120 ? -5.297 -0.763 -14.736 1.00 93.50 120 ILE A N 1
ATOM 921 C CA . ILE A 1 120 ? -3.960 -0.299 -14.348 1.00 93.50 120 ILE A CA 1
ATOM 922 C C . ILE A 1 120 ? -2.960 -1.450 -14.431 1.00 93.50 120 ILE A C 1
ATOM 924 O O . ILE A 1 120 ? -1.891 -1.259 -15.000 1.00 93.50 120 ILE A O 1
ATOM 928 N N . GLN A 1 121 ? -3.329 -2.647 -13.961 1.00 93.44 121 GLN A N 1
ATOM 929 C CA . GLN A 1 121 ? -2.477 -3.835 -14.081 1.00 93.44 121 GLN A CA 1
ATOM 930 C C . GLN A 1 121 ? -2.093 -4.105 -15.543 1.00 93.44 121 GLN A C 1
ATOM 932 O O . GLN A 1 121 ? -0.918 -4.262 -15.853 1.00 93.44 121 GLN A O 1
ATOM 937 N N . ARG A 1 122 ? -3.071 -4.076 -16.460 1.00 92.56 122 ARG A N 1
ATOM 938 C CA . ARG A 1 122 ? -2.835 -4.248 -17.904 1.00 92.56 122 ARG A CA 1
ATOM 939 C C . ARG A 1 122 ? -1.944 -3.156 -18.482 1.00 92.56 122 ARG A C 1
ATOM 941 O O . ARG A 1 122 ? -1.077 -3.449 -19.293 1.00 92.56 122 ARG A O 1
ATOM 948 N N . ARG A 1 123 ? -2.156 -1.901 -18.076 1.00 92.62 123 ARG A N 1
ATOM 949 C CA . ARG A 1 123 ? -1.330 -0.780 -18.538 1.00 92.62 123 ARG A CA 1
ATOM 950 C C . ARG A 1 123 ? 0.130 -0.947 -18.117 1.00 92.62 123 ARG A C 1
ATOM 952 O O . ARG A 1 123 ? 1.008 -0.656 -18.912 1.00 92.62 123 ARG A O 1
ATOM 959 N N . LEU A 1 124 ? 0.371 -1.403 -16.889 1.00 91.44 124 LEU A N 1
ATOM 960 C CA . LEU A 1 124 ? 1.722 -1.631 -16.376 1.00 91.44 124 LEU A CA 1
ATOM 961 C C . LEU A 1 124 ? 2.389 -2.841 -17.043 1.00 91.44 124 LEU A C 1
ATOM 963 O O . LEU A 1 124 ? 3.544 -2.742 -17.433 1.00 91.44 124 LEU A O 1
ATOM 967 N N . ALA A 1 125 ? 1.651 -3.936 -17.249 1.00 88.12 125 ALA A N 1
ATOM 968 C CA . ALA A 1 125 ? 2.165 -5.136 -17.914 1.00 88.12 125 ALA A CA 1
ATOM 969 C C . ALA A 1 125 ? 2.522 -4.904 -19.394 1.00 88.12 125 ALA A C 1
ATOM 971 O O . ALA A 1 125 ? 3.456 -5.508 -19.910 1.00 88.12 125 ALA A O 1
ATOM 972 N N . ASN A 1 126 ? 1.799 -4.014 -20.079 1.00 86.38 126 ASN A N 1
ATOM 973 C CA . ASN A 1 126 ? 2.044 -3.703 -21.489 1.00 86.38 126 ASN A CA 1
ATOM 974 C C . ASN A 1 126 ? 3.166 -2.671 -21.708 1.00 86.38 126 ASN A C 1
ATOM 976 O O . ASN A 1 126 ? 3.476 -2.368 -22.858 1.00 86.38 126 ASN A O 1
ATOM 980 N N . GLY A 1 127 ? 3.746 -2.133 -20.629 1.00 69.94 127 GLY A N 1
ATOM 981 C CA . GLY A 1 127 ? 4.726 -1.055 -20.678 1.00 69.94 127 GLY A CA 1
ATOM 982 C C . GLY A 1 127 ? 4.116 0.289 -21.091 1.00 69.94 127 GLY A C 1
ATOM 983 O O . GLY A 1 127 ? 3.254 0.394 -21.964 1.00 69.94 127 GLY A O 1
ATOM 984 N N . THR A 1 128 ? 4.597 1.365 -20.475 1.00 54.31 128 THR A N 1
ATOM 985 C CA . THR A 1 128 ? 4.601 2.660 -21.165 1.00 54.31 128 THR A CA 1
ATOM 986 C C . THR A 1 128 ? 5.669 2.527 -22.253 1.00 54.31 128 THR A C 1
ATOM 988 O O . THR A 1 128 ? 6.767 2.100 -21.897 1.00 54.31 128 THR A O 1
ATOM 991 N N . PRO A 1 129 ? 5.413 2.832 -23.542 1.00 43.97 129 PRO A N 1
ATOM 992 C CA . PRO A 1 129 ? 6.511 2.974 -24.487 1.00 43.97 129 PRO A CA 1
ATOM 993 C C . PRO A 1 129 ? 7.455 4.014 -23.894 1.00 43.97 129 PRO A C 1
ATOM 995 O O . PRO A 1 129 ? 7.044 5.146 -23.628 1.00 43.97 129 PRO A O 1
ATOM 998 N N . GLU A 1 130 ? 8.674 3.587 -23.589 1.00 45.91 130 GLU A N 1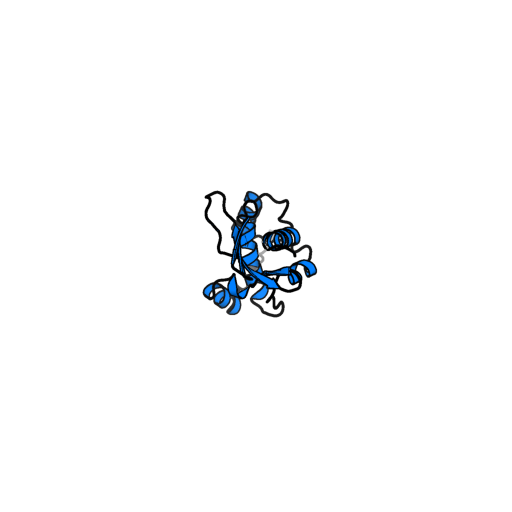
ATOM 999 C CA . GLU A 1 130 ? 9.747 4.473 -23.184 1.00 45.91 130 GLU A CA 1
ATOM 1000 C C . GLU A 1 130 ? 9.787 5.607 -24.210 1.00 45.91 130 GLU A C 1
ATOM 1002 O O . GLU A 1 130 ? 9.927 5.373 -25.412 1.00 45.91 130 GLU A O 1
ATOM 1007 N N . THR A 1 131 ? 9.612 6.849 -23.763 1.00 41.00 131 THR A N 1
ATOM 1008 C CA . THR A 1 131 ? 10.208 7.967 -24.483 1.00 41.00 131 THR A CA 1
ATOM 1009 C C . THR A 1 131 ? 11.702 7.696 -24.458 1.00 41.00 131 THR A C 1
ATOM 1011 O O . THR A 1 131 ? 12.363 8.013 -23.471 1.00 41.00 131 THR A O 1
ATOM 1014 N N . SER A 1 132 ? 12.179 7.018 -25.507 1.00 40.50 132 SER A N 1
ATOM 1015 C CA . SER A 1 132 ? 13.583 6.935 -25.873 1.00 40.50 132 SER A CA 1
ATOM 1016 C C . SER A 1 132 ? 14.204 8.307 -25.707 1.00 40.50 132 SER A C 1
ATOM 1018 O O . SER A 1 132 ? 13.588 9.312 -26.072 1.00 40.50 132 SER A O 1
ATOM 1020 N N . ASP A 1 133 ? 15.399 8.296 -25.129 1.00 43.72 133 ASP A N 1
ATOM 1021 C CA . ASP A 1 133 ? 16.393 9.353 -25.140 1.00 43.72 133 ASP A CA 1
ATOM 1022 C C . ASP A 1 133 ? 16.043 10.503 -26.083 1.00 43.72 133 ASP A C 1
ATOM 1024 O O . ASP A 1 133 ? 16.110 10.380 -27.309 1.00 43.72 133 ASP A O 1
ATOM 1028 N N . ALA A 1 134 ? 15.699 11.650 -25.496 1.00 41.03 134 ALA A N 1
ATOM 1029 C CA . ALA A 1 134 ? 15.891 12.915 -26.175 1.00 41.03 134 ALA A CA 1
ATOM 1030 C C . ALA A 1 134 ? 17.403 13.082 -26.374 1.00 41.03 134 ALA A C 1
ATOM 1032 O O . ALA A 1 134 ? 18.108 13.603 -25.513 1.00 41.03 134 ALA A O 1
ATOM 1033 N N . GLU A 1 135 ? 17.870 12.509 -27.481 1.00 39.78 135 GLU A N 1
ATOM 1034 C CA . GLU A 1 135 ? 18.966 12.937 -28.334 1.00 39.78 135 GLU A CA 1
ATOM 1035 C C . GLU A 1 135 ? 19.581 14.256 -27.841 1.00 39.78 135 GLU A C 1
ATOM 1037 O O . GLU A 1 135 ? 18.978 15.325 -27.953 1.00 39.78 135 GLU A O 1
ATOM 1042 N N . SER A 1 136 ? 20.782 14.175 -27.258 1.00 41.91 136 SER A N 1
ATOM 1043 C CA . SER A 1 136 ? 21.650 15.343 -27.111 1.00 41.91 136 SER A CA 1
ATOM 1044 C C . SER A 1 136 ? 21.761 16.013 -28.480 1.00 41.91 136 SER A C 1
ATOM 1046 O O . SER A 1 136 ? 22.257 15.367 -29.405 1.00 41.91 136 SER A O 1
ATOM 1048 N N . PRO A 1 137 ? 21.388 17.291 -28.649 1.00 44.97 137 PRO A N 1
ATOM 1049 C CA . PRO A 1 137 ? 21.836 18.011 -29.820 1.00 44.97 137 PRO A CA 1
ATOM 1050 C C . PRO A 1 137 ? 23.338 18.256 -29.642 1.00 44.97 137 PRO A C 1
ATOM 1052 O O . PRO A 1 137 ? 23.750 19.112 -28.856 1.00 44.97 137 PRO A O 1
ATOM 1055 N N . GLU A 1 138 ? 24.165 17.484 -30.352 1.00 45.97 138 GLU A N 1
ATOM 1056 C CA . GLU A 1 138 ? 25.533 17.893 -30.670 1.00 45.97 138 GLU A CA 1
ATOM 1057 C C . GLU A 1 138 ? 25.460 19.302 -31.269 1.00 45.97 138 GLU A C 1
ATOM 1059 O O . GLU A 1 138 ? 24.923 19.522 -32.356 1.00 45.97 138 GLU A O 1
ATOM 1064 N N . ALA A 1 139 ? 25.950 2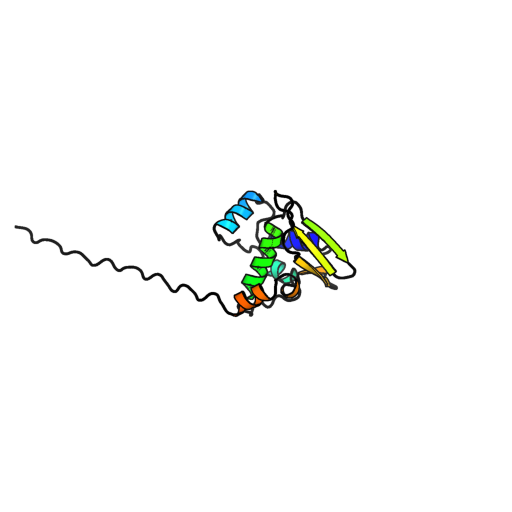0.285 -30.517 1.00 46.78 139 ALA A N 1
ATOM 1065 C CA . ALA A 1 139 ? 26.113 21.635 -31.016 1.00 46.78 139 ALA A CA 1
ATOM 1066 C C . ALA A 1 139 ? 27.227 21.620 -32.079 1.00 46.78 139 ALA A C 1
ATOM 1068 O O . ALA A 1 139 ? 28.338 21.186 -31.769 1.00 46.78 139 ALA A O 1
ATOM 1069 N N . PRO A 1 140 ? 26.985 22.097 -33.313 1.00 50.47 140 PRO A N 1
ATOM 1070 C CA . PRO A 1 140 ? 28.038 22.182 -34.311 1.00 50.47 140 PRO A CA 1
ATOM 1071 C C . PRO A 1 140 ? 29.082 23.222 -33.886 1.00 50.47 140 PRO A C 1
ATOM 1073 O O . PRO A 1 140 ? 28.766 24.386 -33.627 1.00 50.47 140 PRO A O 1
ATOM 1076 N N . GLU A 1 141 ? 30.334 22.772 -33.827 1.00 52.25 141 GLU A N 1
ATOM 1077 C CA . GLU A 1 141 ? 31.535 23.562 -33.572 1.00 52.25 141 GLU A CA 1
ATOM 1078 C C . GLU A 1 141 ? 31.630 24.716 -34.588 1.00 52.25 141 GLU A C 1
ATOM 1080 O O . GLU A 1 141 ? 31.938 24.531 -35.768 1.00 52.25 141 GLU A O 1
ATOM 1085 N N . ALA A 1 142 ? 31.299 25.928 -34.141 1.00 55.38 142 ALA A N 1
ATOM 1086 C CA . ALA A 1 142 ? 31.366 27.124 -34.965 1.00 55.38 142 ALA A CA 1
ATOM 1087 C C . ALA A 1 142 ? 32.825 27.577 -35.142 1.00 55.38 142 ALA A C 1
ATOM 1089 O O . ALA A 1 142 ? 33.533 27.878 -34.181 1.00 55.38 142 ALA A O 1
ATOM 1090 N N . LEU A 1 143 ? 33.223 27.634 -36.415 1.00 52.16 143 LEU A N 1
ATOM 1091 C CA . LEU A 1 143 ? 34.451 28.185 -36.984 1.00 52.16 143 LEU A CA 1
ATOM 1092 C C . LEU A 1 143 ? 35.094 29.334 -36.178 1.00 52.16 143 LEU A C 1
ATOM 1094 O O . LEU A 1 143 ? 34.486 30.380 -35.950 1.00 52.16 143 LEU A O 1
ATOM 1098 N N . LYS A 1 144 ? 36.401 29.205 -35.911 1.00 60.72 144 LYS A N 1
ATOM 1099 C CA . LYS A 1 144 ? 37.283 30.352 -35.636 1.00 60.72 144 LYS A CA 1
ATOM 1100 C C . LYS A 1 144 ? 37.377 31.262 -36.875 1.00 60.72 144 LYS A C 1
ATOM 1102 O O . LYS A 1 144 ? 37.612 30.746 -37.969 1.00 60.72 144 LYS A O 1
ATOM 1107 N N . PRO A 1 145 ? 37.289 32.596 -36.732 1.00 65.19 145 PRO A N 1
ATOM 1108 C CA . PRO A 1 145 ? 37.586 33.514 -37.827 1.00 65.19 145 PRO A CA 1
ATOM 1109 C C . PRO A 1 145 ? 39.108 33.629 -38.059 1.00 65.19 145 PRO A C 1
ATOM 1111 O O . PRO A 1 145 ? 39.877 33.544 -37.095 1.00 65.19 145 PRO A O 1
ATOM 1114 N N . PRO A 1 146 ? 39.568 33.847 -39.306 1.00 57.59 146 PRO A N 1
ATOM 1115 C CA . PRO A 1 146 ? 40.971 34.129 -39.578 1.00 57.59 146 PRO A CA 1
ATOM 1116 C C . PRO A 1 146 ? 41.344 35.532 -39.080 1.00 57.59 146 PRO A C 1
ATOM 1118 O O . PRO A 1 146 ? 40.609 36.500 -39.274 1.00 57.59 146 PRO A O 1
ATOM 1121 N N . THR A 1 147 ? 42.489 35.620 -38.408 1.00 59.19 147 THR A N 1
ATOM 1122 C CA . THR A 1 147 ? 43.103 36.864 -37.926 1.00 59.19 147 THR A CA 1
ATOM 1123 C C . THR A 1 147 ? 43.713 37.639 -39.106 1.00 59.19 147 THR A C 1
ATOM 1125 O O . THR A 1 147 ? 44.331 36.992 -39.954 1.00 59.19 147 THR A O 1
ATOM 1128 N N . PRO A 1 148 ? 43.551 38.974 -39.193 1.00 64.94 148 PRO A N 1
ATOM 1129 C CA . PRO A 1 148 ? 44.319 39.807 -40.121 1.00 64.94 148 PRO A CA 1
ATOM 1130 C C . PRO A 1 148 ? 45.772 40.007 -39.670 1.00 64.94 148 PRO A C 1
ATOM 1132 O O . PRO A 1 148 ? 46.027 39.980 -38.442 1.00 64.94 148 PRO A O 1
#

Secondary structure (DSSP, 8-state):
--SHHHHHHHHHHHTT-SSS-HHHHHHHHHTTPPPP-S-HHHHHHTBSS--TTSTTHHHHHHHHHHHHHTTTTSEEEEEETTEEEEEEB-TT-PBPPPEEEEEETTEEEE-HHHHS-HHHHHHHHT-PPP-------------PPPP-

Radius of gyration: 20.84 Å; chains: 1; bounding box: 59×57×54 Å